Protein AF-A0A6G7KCA8-F1 (afdb_monomer)

Radius of gyration: 15.29 Å; Cα contacts (8 Å, |Δi|>4): 101; chains: 1; bounding box: 40×22×36 Å

Foldseek 3Di:
DQDPDDPDPLVVVQVVVQVVVVVVDPPDDDDDDDLNVQDFDADPFPDFPVVDPDGPRNVSLVVLQVVLQVDPDDDDRADDDPNDGDPSNVRNVRSDDCSPDPVVPPVVVPD

Solvent-accessible surface area (backbone atoms only — not comparable to full-atom values): 7120 Å² total; per-residue (Å²): 62,25,59,75,58,84,91,49,68,50,59,64,55,45,52,50,52,50,54,53,50,59,73,72,40,84,91,63,88,87,83,88,60,54,48,70,82,44,75,62,75,81,80,78,61,98,65,55,45,80,82,44,91,84,55,89,58,43,81,53,43,44,64,50,49,51,56,44,61,74,49,96,75,87,79,88,47,57,52,78,48,93,93,34,68,26,67,61,38,54,41,58,51,61,70,44,39,65,62,78,40,86,74,57,73,69,69,70,76,75,114

Structure (mmCIF, N/CA/C/O backbone):
data_AF-A0A6G7KCA8-F1
#
_entry.id   AF-A0A6G7KCA8-F1
#
loop_
_atom_site.group_PDB
_atom_site.id
_atom_site.type_symbol
_atom_site.label_atom_id
_atom_site.label_alt_id
_atom_site.label_comp_id
_atom_site.label_asym_id
_atom_site.label_entity_id
_atom_site.label_seq_id
_atom_site.pdbx_PDB_ins_code
_atom_site.Cartn_x
_atom_site.Cartn_y
_atom_site.Cartn_z
_atom_site.occupancy
_atom_site.B_iso_or_equiv
_atom_site.auth_seq_id
_atom_site.auth_comp_id
_atom_site.auth_asym_id
_atom_site.auth_atom_id
_atom_site.pdbx_PDB_model_num
ATOM 1 N N . MET A 1 1 ? -4.455 3.562 -0.129 1.00 96.69 1 MET A N 1
ATOM 2 C CA . MET A 1 1 ? -5.575 3.702 -1.080 1.00 96.69 1 MET A CA 1
ATOM 3 C C . MET A 1 1 ? -5.134 3.103 -2.402 1.00 96.69 1 MET A C 1
ATOM 5 O O . MET A 1 1 ? -4.108 3.503 -2.925 1.00 96.69 1 MET A O 1
ATOM 9 N N . GLY A 1 2 ? -5.812 2.056 -2.874 1.00 95.56 2 GLY A N 1
ATOM 10 C CA . GLY A 1 2 ? -5.338 1.217 -3.979 1.00 95.56 2 GLY A CA 1
ATOM 11 C C . GLY A 1 2 ? -5.631 1.743 -5.388 1.00 95.56 2 GLY A C 1
ATOM 12 O O . GLY A 1 2 ? -5.027 1.270 -6.344 1.00 95.56 2 GLY A O 1
ATOM 13 N N . SER A 1 3 ? -6.550 2.696 -5.558 1.00 95.81 3 SER A N 1
ATOM 14 C CA . SER A 1 3 ? -6.878 3.231 -6.887 1.00 95.81 3 SER A CA 1
ATOM 15 C C . SER A 1 3 ? -6.163 4.546 -7.164 1.00 95.81 3 SER A C 1
ATOM 17 O O . SER A 1 3 ? -6.201 5.437 -6.331 1.00 95.81 3 SER A O 1
ATOM 19 N N . ILE A 1 4 ? -5.632 4.704 -8.377 1.00 95.62 4 ILE A N 1
ATOM 20 C CA . ILE A 1 4 ? -5.090 5.975 -8.897 1.00 95.62 4 ILE A CA 1
ATOM 21 C C . ILE A 1 4 ? -6.009 6.6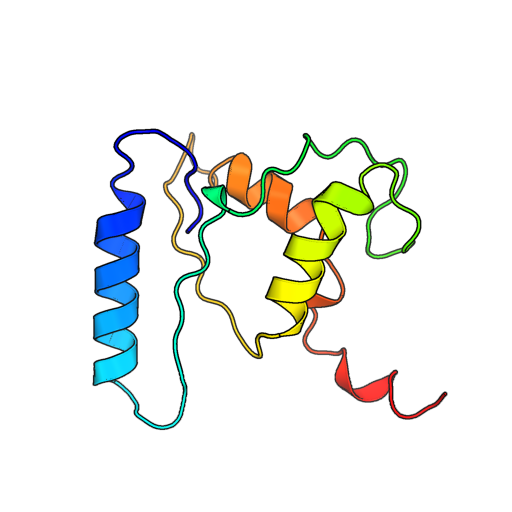29 -9.942 1.00 95.62 4 ILE A C 1
ATOM 23 O O . ILE A 1 4 ? -5.624 7.573 -10.622 1.00 95.62 4 ILE A O 1
ATOM 27 N N . ARG A 1 5 ? -7.226 6.102 -10.136 1.00 94.12 5 ARG A N 1
ATOM 28 C CA . ARG A 1 5 ? -8.169 6.669 -11.110 1.00 94.12 5 ARG A CA 1
ATOM 29 C C . ARG A 1 5 ? -8.688 8.024 -10.636 1.00 94.12 5 ARG A C 1
ATOM 31 O O . ARG A 1 5 ? -8.968 8.219 -9.451 1.00 94.12 5 ARG A O 1
ATOM 38 N N . GLU A 1 6 ? -8.913 8.916 -11.589 1.00 91.88 6 GLU A N 1
ATOM 39 C CA . GLU A 1 6 ? -9.710 10.117 -11.370 1.00 91.88 6 GLU A CA 1
ATOM 40 C C . GLU A 1 6 ? -11.151 9.737 -10.980 1.00 91.88 6 GLU A C 1
ATOM 42 O O . GLU A 1 6 ? -11.693 8.737 -11.464 1.00 91.88 6 GLU A O 1
ATOM 47 N N . GLY A 1 7 ? -11.755 10.489 -10.053 1.00 90.62 7 GLY A N 1
ATOM 48 C CA . GLY A 1 7 ? -13.111 10.217 -9.558 1.00 90.62 7 GLY A CA 1
ATOM 49 C C . GLY A 1 7 ? -13.258 8.888 -8.801 1.00 90.62 7 GLY A C 1
ATOM 50 O O . GLY A 1 7 ? -14.340 8.301 -8.774 1.00 90.62 7 GLY A O 1
ATOM 51 N N . ARG A 1 8 ? -12.172 8.360 -8.222 1.00 93.81 8 ARG A N 1
ATOM 52 C CA . ARG A 1 8 ? -12.178 7.079 -7.502 1.00 93.81 8 ARG A CA 1
ATOM 53 C C . ARG A 1 8 ? -13.099 7.110 -6.276 1.00 93.81 8 ARG A C 1
ATOM 55 O O . ARG A 1 8 ? -12.877 7.861 -5.338 1.00 93.81 8 ARG A O 1
ATOM 62 N N . ALA A 1 9 ? -14.034 6.161 -6.203 1.00 93.44 9 ALA A N 1
ATOM 63 C CA . ALA A 1 9 ? -14.808 5.902 -4.980 1.00 93.44 9 ALA A CA 1
ATOM 64 C C . ALA A 1 9 ? -13.932 5.430 -3.799 1.00 93.44 9 ALA A C 1
ATOM 66 O O . ALA A 1 9 ? -14.357 5.455 -2.646 1.00 93.44 9 ALA A O 1
ATOM 67 N N . ASN A 1 10 ? -12.704 4.990 -4.092 1.00 94.69 10 ASN A N 1
ATOM 68 C CA . ASN A 1 10 ? -11.759 4.468 -3.114 1.00 94.69 10 ASN A CA 1
ATOM 69 C C . ASN A 1 10 ? -11.453 5.470 -1.990 1.00 94.69 10 ASN A C 1
ATOM 71 O O . ASN A 1 10 ? -11.339 5.041 -0.851 1.00 94.69 10 ASN A O 1
ATOM 75 N N . GLU A 1 11 ? -11.405 6.771 -2.287 1.00 95.69 11 GLU A N 1
ATOM 76 C CA . GLU A 1 11 ? -11.136 7.821 -1.296 1.00 95.69 11 GLU A CA 1
ATOM 77 C C . GLU A 1 11 ? -12.226 7.894 -0.215 1.00 95.69 11 GLU A C 1
ATOM 79 O O . GLU A 1 11 ? -11.923 7.874 0.977 1.00 95.69 11 GLU A O 1
ATOM 84 N N . ALA A 1 12 ? -13.504 7.904 -0.608 1.00 96.81 12 ALA A N 1
ATOM 85 C CA . ALA A 1 12 ? -14.619 7.944 0.339 1.00 96.81 12 ALA A CA 1
ATOM 86 C C . ALA A 1 12 ? -14.632 6.707 1.255 1.00 96.81 12 ALA A C 1
ATOM 88 O O . ALA A 1 12 ? -14.794 6.827 2.468 1.00 96.81 12 ALA A O 1
ATOM 89 N N . VAL A 1 13 ? -14.394 5.520 0.684 1.00 97.75 13 VAL A N 1
ATOM 90 C CA . VAL A 1 13 ? -14.324 4.269 1.456 1.00 97.75 13 VAL A CA 1
ATOM 91 C C . VAL A 1 13 ? -13.109 4.261 2.385 1.00 97.75 13 VAL A C 1
ATOM 93 O O . VAL A 1 13 ? -13.222 3.821 3.523 1.00 97.75 13 VAL A O 1
ATOM 96 N N . SER A 1 14 ? -11.953 4.762 1.943 1.00 97.88 14 SER A N 1
ATOM 97 C CA . SER A 1 14 ? -10.755 4.854 2.782 1.00 97.88 14 SER A CA 1
ATOM 98 C C . SER A 1 14 ? -10.937 5.792 3.971 1.00 97.88 14 SER A C 1
ATOM 100 O O . SER A 1 14 ? -10.563 5.420 5.081 1.00 97.88 14 SER A O 1
ATOM 102 N N . ASN A 1 15 ? -11.566 6.952 3.769 1.00 98.00 15 ASN A N 1
ATOM 103 C CA . ASN A 1 15 ? -11.916 7.854 4.867 1.00 98.00 15 ASN A CA 1
ATOM 104 C C . ASN A 1 15 ? -12.861 7.182 5.873 1.00 98.00 15 ASN A C 1
ATOM 106 O O . ASN A 1 15 ? -12.601 7.226 7.072 1.00 98.00 15 ASN A O 1
ATOM 110 N N . TRP A 1 16 ? -13.896 6.487 5.390 1.00 98.31 16 TRP A N 1
ATOM 111 C CA . TRP A 1 16 ? -14.812 5.741 6.255 1.00 98.31 16 TRP A CA 1
ATOM 112 C C . TRP A 1 16 ? -14.100 4.639 7.059 1.00 98.31 16 TRP A C 1
ATOM 114 O O . TRP A 1 16 ? -14.319 4.514 8.259 1.00 98.31 16 TRP A O 1
ATOM 124 N N . VAL A 1 17 ? -13.202 3.866 6.434 1.00 98.25 17 VAL A N 1
ATOM 125 C CA . VAL A 1 17 ? -12.408 2.843 7.140 1.00 98.25 17 VAL A CA 1
ATOM 126 C C . VAL A 1 17 ? -11.551 3.469 8.243 1.00 98.25 17 VAL A C 1
ATOM 128 O O . VAL A 1 17 ? -11.504 2.927 9.347 1.00 98.25 17 VAL A O 1
ATOM 131 N N . LYS A 1 18 ? -10.895 4.605 7.968 1.00 98.31 18 LYS A N 1
ATOM 132 C CA . LYS A 1 18 ? -10.096 5.324 8.970 1.00 98.31 18 LYS A CA 1
ATOM 133 C C . LYS A 1 18 ? -10.959 5.786 10.145 1.00 98.31 18 LYS A C 1
ATOM 135 O O . LYS A 1 18 ? -10.591 5.527 11.285 1.00 98.31 18 LYS A O 1
ATOM 140 N N . GLU A 1 19 ? -12.118 6.382 9.874 1.00 98.31 19 GLU A N 1
ATOM 141 C CA . GLU A 1 19 ? -13.061 6.815 10.913 1.00 98.31 19 GLU A CA 1
ATOM 142 C C . GLU A 1 19 ? -13.521 5.643 11.796 1.00 98.31 19 GLU A C 1
ATOM 144 O O . GLU A 1 19 ? -13.554 5.751 13.021 1.00 98.31 19 GLU A O 1
ATOM 149 N N . VAL A 1 20 ? -13.843 4.494 11.194 1.00 98.38 20 VAL A N 1
ATOM 150 C CA . VAL A 1 20 ? -14.211 3.283 11.944 1.00 98.38 20 VAL A CA 1
ATOM 151 C C . VAL A 1 20 ? -13.060 2.814 12.837 1.00 98.38 20 VAL A C 1
ATOM 153 O O . VAL A 1 20 ? -13.296 2.472 13.994 1.00 98.38 20 VAL A O 1
ATOM 156 N N . ALA A 1 21 ? -11.828 2.805 12.324 1.00 97.81 21 ALA A N 1
ATOM 157 C CA . ALA A 1 21 ? -10.658 2.365 13.078 1.00 97.81 21 ALA A CA 1
ATOM 158 C C . ALA A 1 21 ? -10.346 3.294 14.265 1.00 97.81 21 ALA A C 1
ATOM 160 O O . ALA A 1 21 ? -10.147 2.812 15.380 1.00 97.81 21 ALA A O 1
ATOM 161 N N . GLU A 1 22 ? -10.392 4.612 14.047 1.00 97.75 22 GLU A N 1
ATOM 162 C CA . GLU A 1 22 ? -10.186 5.631 15.087 1.00 97.75 22 GLU A CA 1
ATOM 163 C C . GLU A 1 22 ? -11.265 5.584 16.178 1.00 97.75 22 GLU A C 1
ATOM 165 O O . GLU A 1 22 ? -10.972 5.808 17.350 1.00 97.75 22 GLU A O 1
ATOM 170 N N . ASN A 1 23 ? -12.508 5.244 15.823 1.00 98.19 23 ASN A N 1
ATOM 171 C CA . ASN A 1 23 ? -13.585 5.048 16.797 1.00 98.19 23 ASN A CA 1
ATOM 172 C C . ASN A 1 23 ? -13.484 3.713 17.554 1.00 98.19 23 ASN A C 1
ATOM 174 O O . ASN A 1 23 ? -14.040 3.583 18.645 1.00 98.19 23 ASN A O 1
ATOM 178 N N . TYR A 1 24 ? -12.823 2.707 16.977 1.00 97.56 24 TYR A N 1
ATOM 179 C CA . TYR A 1 24 ? -12.693 1.381 17.577 1.00 97.56 24 TYR A CA 1
ATOM 180 C C . TYR A 1 24 ? -11.604 1.324 18.656 1.00 97.56 24 TYR A C 1
ATOM 182 O O . TYR A 1 24 ? -11.773 0.631 19.659 1.00 97.56 24 TYR A O 1
ATOM 190 N N . THR A 1 25 ? -10.485 2.031 18.470 1.00 96.94 25 THR A N 1
ATOM 191 C CA . THR A 1 25 ? -9.374 2.040 19.429 1.00 96.94 25 THR A CA 1
ATOM 192 C C . THR A 1 25 ? -8.596 3.353 19.407 1.00 96.94 25 THR A C 1
ATOM 194 O O . THR A 1 25 ? -8.386 3.951 18.355 1.00 96.94 25 THR A O 1
ATOM 197 N N . SER A 1 26 ? -8.114 3.760 20.582 1.00 96.50 26 SER A N 1
ATOM 198 C CA . SER A 1 26 ? -7.147 4.848 20.760 1.00 96.50 26 SER A CA 1
ATOM 199 C C . SER A 1 26 ? -5.702 4.360 20.921 1.00 96.50 26 SER A C 1
ATOM 201 O O . SER A 1 26 ? -4.805 5.178 21.103 1.00 96.50 26 SER A O 1
ATOM 203 N N . ASP A 1 27 ? -5.467 3.044 20.897 1.00 97.62 27 ASP A N 1
ATOM 204 C CA . ASP A 1 27 ? -4.146 2.448 21.147 1.00 97.62 27 ASP A CA 1
ATOM 205 C C . ASP A 1 27 ? -3.237 2.476 19.906 1.00 97.62 27 ASP A C 1
ATOM 207 O O . ASP A 1 27 ? -2.063 2.116 19.984 1.00 97.62 27 ASP A O 1
ATOM 211 N N . ALA A 1 28 ? -3.768 2.903 18.758 1.00 96.81 28 ALA A N 1
ATOM 212 C CA . ALA A 1 28 ? -3.049 3.027 17.498 1.00 96.81 28 ALA A CA 1
ATOM 213 C C . ALA A 1 28 ? -3.357 4.368 16.820 1.00 96.81 28 ALA A C 1
ATOM 215 O O . ALA A 1 28 ? -4.430 4.945 16.995 1.00 96.81 28 ALA A O 1
ATOM 216 N N . GLN A 1 29 ? -2.406 4.848 16.019 1.00 97.56 29 GLN A N 1
ATOM 217 C CA . GLN A 1 29 ? -2.587 6.000 15.141 1.00 97.56 29 GLN A CA 1
ATOM 218 C C . GLN A 1 29 ? -2.807 5.515 13.710 1.00 97.56 29 GLN A C 1
ATOM 220 O O . GLN A 1 29 ? -2.145 4.584 13.255 1.00 97.56 29 GLN A O 1
ATOM 225 N N . PHE A 1 30 ? -3.733 6.157 13.001 1.00 97.88 30 PHE A N 1
ATOM 226 C CA . PHE A 1 30 ? -4.109 5.776 11.645 1.00 97.88 30 PHE A CA 1
ATOM 227 C C . PHE A 1 30 ? -3.846 6.928 10.684 1.00 97.88 30 PHE A C 1
ATOM 229 O O . PHE A 1 30 ? -4.273 8.059 10.914 1.00 97.88 30 PHE A O 1
ATOM 236 N N . GLU A 1 31 ? -3.207 6.630 9.560 1.00 98.00 31 GLU A N 1
ATOM 237 C CA . GLU A 1 31 ? -3.024 7.574 8.463 1.00 98.00 31 GLU A CA 1
ATOM 238 C C . GLU A 1 31 ? -3.483 6.968 7.135 1.00 98.00 31 GLU A C 1
ATOM 240 O O . GLU A 1 31 ? -3.478 5.749 6.942 1.00 98.00 31 GLU A O 1
ATOM 245 N N . LEU A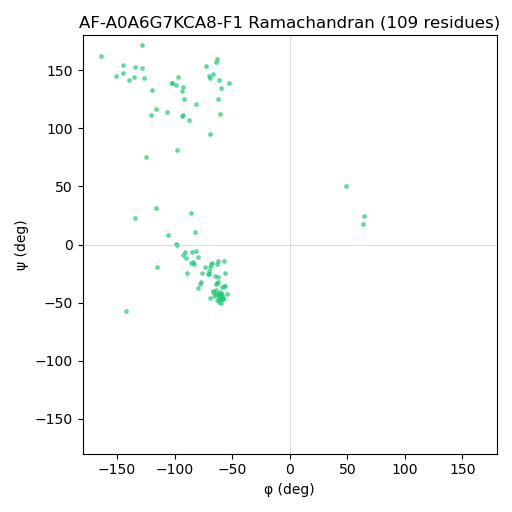 1 32 ? -3.911 7.829 6.212 1.00 98.19 32 LEU A N 1
ATOM 246 C CA . LEU A 1 32 ? -4.214 7.414 4.849 1.00 98.19 32 LEU A CA 1
ATOM 247 C C . LEU A 1 32 ? -2.965 7.572 3.987 1.00 98.19 32 LEU A C 1
ATOM 249 O O . LEU A 1 32 ? -2.420 8.664 3.881 1.00 98.19 32 LEU A O 1
ATOM 253 N N . VAL A 1 33 ? -2.564 6.491 3.324 1.00 98.06 33 VAL A N 1
ATOM 254 C CA . VAL A 1 33 ? -1.481 6.499 2.333 1.00 98.06 33 VAL A CA 1
ATOM 255 C C . VAL A 1 33 ? -2.096 6.380 0.941 1.00 98.06 33 VAL A C 1
ATOM 257 O O . VAL A 1 33 ? -2.716 5.352 0.649 1.00 98.06 33 VAL A O 1
ATOM 260 N N . ASP A 1 34 ? -1.987 7.404 0.087 1.00 97.50 34 ASP A N 1
ATOM 261 C CA . ASP A 1 34 ? -2.496 7.364 -1.292 1.00 97.50 34 ASP A CA 1
ATOM 262 C C . ASP A 1 34 ? -1.418 6.926 -2.279 1.00 97.50 34 ASP A C 1
ATOM 264 O O . ASP A 1 34 ? -0.331 7.483 -2.293 1.00 97.50 34 ASP A O 1
ATOM 268 N N . LEU A 1 35 ? -1.726 5.976 -3.165 1.00 97.00 35 LEU A N 1
ATOM 269 C CA . LEU A 1 35 ? -0.801 5.614 -4.239 1.00 97.00 35 LEU A CA 1
ATOM 270 C C . LEU A 1 35 ? -0.622 6.726 -5.279 1.00 97.00 35 LEU A C 1
ATOM 272 O O . LEU A 1 35 ? 0.343 6.675 -6.035 1.00 97.00 35 LEU A O 1
ATOM 276 N N . LEU A 1 36 ? -1.504 7.731 -5.330 1.00 96.00 36 LEU A N 1
ATOM 277 C CA . LEU A 1 36 ? -1.263 8.917 -6.158 1.00 96.00 36 LEU A CA 1
ATOM 278 C C . LEU A 1 36 ? -0.016 9.704 -5.741 1.00 96.00 36 LEU A C 1
ATOM 280 O O . LEU A 1 36 ? 0.611 10.319 -6.603 1.00 96.00 36 LEU A O 1
ATOM 284 N N . ASP A 1 37 ? 0.366 9.645 -4.467 1.00 96.88 37 ASP A N 1
ATOM 285 C CA . ASP A 1 37 ? 1.541 10.350 -3.948 1.00 96.88 37 ASP A CA 1
ATOM 286 C C . ASP A 1 37 ? 2.853 9.604 -4.255 1.00 96.88 37 ASP A C 1
ATOM 288 O O . ASP A 1 37 ? 3.943 10.156 -4.106 1.00 96.88 37 ASP A O 1
ATOM 292 N N . TYR A 1 38 ? 2.753 8.359 -4.737 1.00 96.62 38 TYR A N 1
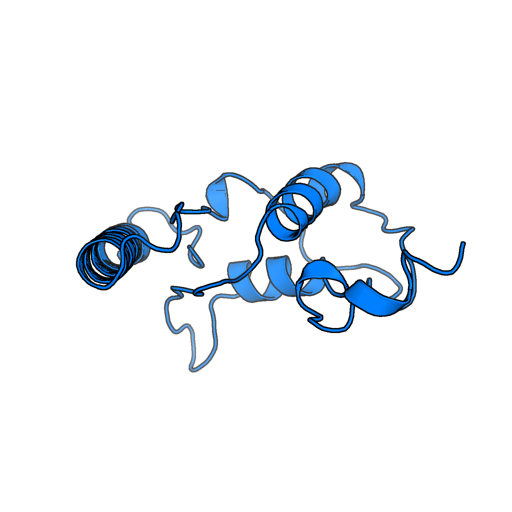ATOM 293 C CA . TYR A 1 38 ? 3.880 7.476 -5.039 1.00 96.62 38 TYR A CA 1
ATOM 294 C C . TYR A 1 38 ? 3.804 6.993 -6.495 1.00 96.62 38 TYR A C 1
ATOM 296 O O . TYR A 1 38 ? 3.434 5.843 -6.758 1.00 96.62 38 TYR A O 1
ATOM 304 N N . PRO A 1 39 ? 4.132 7.855 -7.477 1.00 93.75 39 PRO A N 1
ATOM 305 C CA . PRO A 1 39 ? 4.101 7.489 -8.888 1.00 93.75 39 PRO A CA 1
ATOM 306 C C . PRO A 1 39 ? 5.213 6.481 -9.211 1.00 93.75 39 PRO A C 1
ATOM 308 O O . PRO A 1 39 ? 6.356 6.842 -9.492 1.00 93.75 39 PRO A O 1
ATOM 311 N N . LEU A 1 40 ? 4.862 5.196 -9.183 1.00 95.62 40 LEU A N 1
ATOM 312 C CA . LEU A 1 40 ? 5.774 4.094 -9.478 1.00 95.62 40 LEU A CA 1
ATOM 313 C C . LEU A 1 40 ? 5.705 3.704 -10.963 1.00 95.62 40 LEU A C 1
ATOM 315 O O . LEU A 1 40 ? 4.600 3.542 -11.497 1.00 95.62 40 LEU A O 1
ATOM 319 N N . PRO A 1 41 ? 6.851 3.483 -11.638 1.00 95.62 41 PRO A N 1
ATOM 320 C CA . PRO A 1 41 ? 6.847 2.858 -12.955 1.00 95.62 41 PRO A CA 1
ATOM 321 C C . PRO A 1 41 ? 6.308 1.425 -12.857 1.00 95.62 41 PRO A C 1
ATOM 323 O O . PRO A 1 41 ? 6.298 0.824 -11.782 1.00 95.62 41 PRO A O 1
ATOM 326 N N . LEU A 1 42 ? 5.853 0.852 -13.973 1.00 96.31 42 LEU A N 1
ATOM 327 C CA . LEU A 1 42 ? 5.487 -0.566 -13.987 1.00 96.31 42 LEU A CA 1
ATOM 328 C C . LEU A 1 42 ? 6.698 -1.424 -13.624 1.00 96.31 42 LEU A C 1
ATOM 330 O O . LEU A 1 42 ? 7.787 -1.190 -14.134 1.00 96.31 42 LEU A O 1
ATOM 334 N N . PHE A 1 43 ? 6.492 -2.398 -12.745 1.00 95.69 43 PHE A N 1
ATOM 335 C CA . PHE A 1 43 ? 7.536 -3.288 -12.268 1.00 95.69 43 PHE A CA 1
ATOM 336 C C . PHE A 1 43 ? 8.149 -4.084 -13.429 1.00 95.69 43 PHE A C 1
ATOM 338 O O . PHE A 1 43 ? 7.494 -4.940 -14.026 1.00 95.69 43 PHE A O 1
ATOM 345 N N . ASP A 1 44 ? 9.414 -3.798 -13.737 1.00 94.62 44 ASP A N 1
ATOM 346 C CA . ASP A 1 44 ? 10.206 -4.429 -14.804 1.00 94.62 44 ASP A CA 1
ATOM 347 C C . ASP A 1 44 ? 11.624 -4.821 -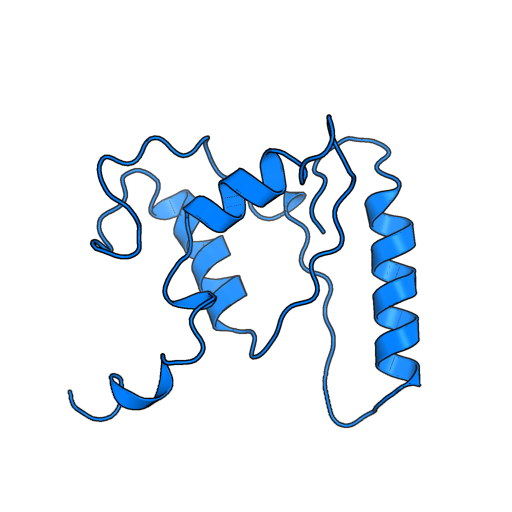14.325 1.00 94.62 44 ASP A C 1
ATOM 349 O O . ASP A 1 44 ? 12.583 -4.962 -15.104 1.00 94.62 44 ASP A O 1
ATOM 353 N N . GLU A 1 45 ? 11.766 -4.983 -13.011 1.00 94.00 45 GLU A N 1
ATOM 354 C CA . GLU A 1 45 ? 13.030 -5.304 -12.366 1.00 94.00 45 GLU A CA 1
ATOM 355 C C . GLU A 1 45 ? 13.477 -6.730 -12.690 1.00 94.00 45 GLU A C 1
ATOM 357 O O . GLU A 1 45 ? 12.680 -7.666 -12.776 1.00 94.00 45 GLU A O 1
ATOM 362 N N . ALA A 1 46 ? 14.789 -6.912 -12.849 1.00 93.25 46 ALA A N 1
ATOM 363 C CA . ALA A 1 46 ? 15.362 -8.215 -13.192 1.00 93.25 46 ALA A CA 1
ATOM 364 C C . ALA A 1 46 ? 15.253 -9.240 -12.047 1.00 93.25 46 ALA A C 1
ATOM 366 O O . ALA A 1 46 ? 15.374 -10.443 -12.277 1.00 93.25 46 ALA A O 1
ATOM 367 N N . ALA A 1 47 ? 15.049 -8.769 -10.815 1.00 91.75 47 ALA A N 1
ATOM 368 C CA . ALA A 1 47 ? 14.901 -9.594 -9.629 1.00 91.75 47 ALA A CA 1
ATOM 369 C C . ALA A 1 47 ? 13.897 -8.967 -8.653 1.00 91.75 47 ALA A C 1
ATOM 371 O O . ALA A 1 47 ? 13.703 -7.754 -8.623 1.00 91.75 47 ALA A O 1
ATOM 372 N N . SER A 1 48 ? 13.275 -9.813 -7.830 1.00 90.62 48 SER A N 1
ATOM 373 C CA . SER A 1 48 ? 12.366 -9.365 -6.772 1.00 90.62 48 SER A CA 1
ATOM 374 C C . SER A 1 48 ? 13.114 -8.574 -5.683 1.00 90.62 48 SER A C 1
ATOM 376 O O . SER A 1 48 ? 14.235 -8.966 -5.326 1.00 90.62 48 SER A O 1
ATOM 378 N N . PRO A 1 49 ? 12.470 -7.568 -5.053 1.00 90.25 49 PRO A N 1
ATOM 379 C CA . PRO A 1 49 ? 12.991 -6.888 -3.860 1.00 90.25 49 PRO A CA 1
ATOM 380 C C . PRO A 1 49 ? 13.277 -7.829 -2.675 1.00 90.25 49 PRO A C 1
ATOM 382 O O . PRO A 1 49 ? 13.965 -7.458 -1.726 1.00 90.25 49 PRO A O 1
ATOM 385 N N . ALA A 1 50 ? 12.778 -9.070 -2.724 1.00 88.62 50 ALA A N 1
ATOM 386 C CA . ALA A 1 50 ? 13.123 -10.126 -1.776 1.00 88.62 50 ALA A CA 1
ATOM 387 C C . ALA A 1 50 ? 14.600 -10.553 -1.832 1.00 88.62 50 ALA A C 1
ATOM 389 O O . ALA A 1 50 ? 15.135 -11.044 -0.837 1.00 88.62 50 ALA A O 1
ATOM 390 N N . TYR A 1 51 ? 15.251 -10.402 -2.989 1.00 89.00 51 TYR A N 1
ATOM 391 C CA . TYR A 1 51 ? 16.597 -10.926 -3.248 1.00 89.00 51 TYR A CA 1
ATOM 392 C C . TYR A 1 51 ? 17.643 -9.837 -3.487 1.00 89.00 51 TYR A C 1
ATOM 394 O O . TYR A 1 51 ? 18.835 -10.106 -3.350 1.00 89.00 51 TYR A O 1
ATOM 402 N N . THR A 1 52 ? 17.223 -8.620 -3.837 1.00 86.44 52 THR A N 1
ATOM 403 C CA . THR A 1 52 ? 18.126 -7.496 -4.095 1.00 86.44 52 THR A CA 1
ATOM 404 C C . THR A 1 52 ? 17.522 -6.176 -3.628 1.00 86.44 52 THR A C 1
ATOM 406 O O . THR A 1 52 ? 16.314 -5.975 -3.694 1.00 86.44 52 THR A O 1
ATOM 409 N N . SER A 1 53 ? 18.381 -5.263 -3.176 1.00 84.19 53 SER A N 1
ATOM 410 C CA . SER A 1 53 ? 18.043 -3.855 -2.930 1.00 84.19 53 SER A CA 1
ATOM 411 C C . SER A 1 53 ? 18.469 -2.934 -4.081 1.00 84.19 53 SER A C 1
ATOM 413 O O . SER A 1 53 ? 18.332 -1.717 -3.980 1.00 84.19 53 SER A O 1
ATOM 415 N N . ASP A 1 54 ? 19.063 -3.498 -5.132 1.00 88.56 54 ASP A N 1
ATOM 416 C CA . ASP A 1 54 ? 19.542 -2.783 -6.314 1.00 88.56 54 ASP A CA 1
ATOM 417 C C . ASP A 1 54 ? 18.498 -2.880 -7.432 1.00 88.56 54 ASP A C 1
ATOM 419 O O . ASP A 1 54 ? 18.550 -3.770 -8.282 1.00 88.56 54 ASP A O 1
ATOM 423 N N . LEU A 1 55 ? 17.483 -2.019 -7.339 1.00 88.50 55 LEU A N 1
ATOM 424 C CA . LEU A 1 55 ? 16.396 -1.889 -8.310 1.00 88.50 55 LEU A CA 1
ATOM 425 C C . LEU A 1 55 ? 16.711 -0.739 -9.279 1.00 88.50 55 LEU A C 1
ATOM 427 O O . LEU A 1 55 ? 17.248 0.288 -8.862 1.00 88.50 55 LEU A O 1
ATOM 431 N N . LYS A 1 56 ? 16.347 -0.866 -10.556 1.00 89.31 56 LYS A N 1
ATOM 432 C CA . LYS A 1 56 ? 16.469 0.203 -11.560 1.00 89.31 56 LYS A CA 1
ATOM 433 C C . LYS A 1 56 ? 15.657 1.438 -11.167 1.00 89.31 56 LYS A C 1
ATOM 435 O O . LYS A 1 56 ? 16.141 2.555 -11.314 1.00 89.31 56 LYS A O 1
ATOM 440 N N . ALA A 1 57 ? 14.445 1.247 -10.648 1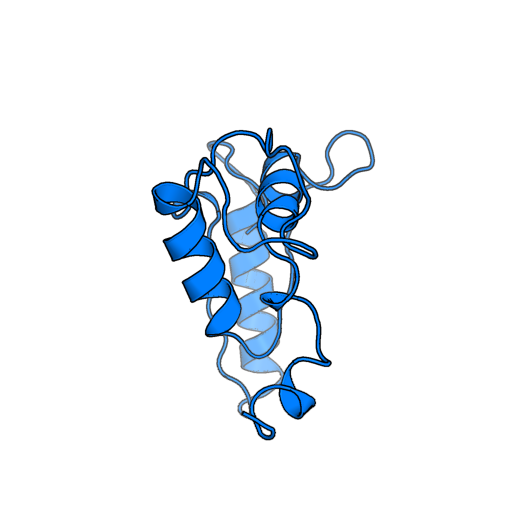.00 88.75 57 ALA A N 1
ATOM 441 C CA . ALA A 1 57 ? 13.520 2.312 -10.261 1.00 88.75 57 ALA A CA 1
ATOM 442 C C . ALA A 1 57 ? 13.760 2.846 -8.836 1.00 88.75 57 ALA A C 1
ATOM 444 O O . ALA A 1 57 ? 12.826 3.302 -8.178 1.00 88.75 57 ALA A O 1
ATOM 445 N N . LYS A 1 58 ? 14.995 2.765 -8.320 1.00 87.19 58 LYS A N 1
ATOM 446 C CA . LYS A 1 58 ? 15.317 3.066 -6.916 1.00 87.19 58 LYS A CA 1
ATOM 447 C C . LYS A 1 58 ? 14.852 4.450 -6.461 1.00 87.19 58 LYS A C 1
ATOM 449 O O . LYS A 1 58 ? 14.314 4.561 -5.369 1.00 87.19 58 LYS A O 1
ATOM 454 N N . GLU A 1 59 ? 15.022 5.487 -7.279 1.00 90.50 59 GLU A N 1
ATOM 455 C CA . GLU A 1 59 ? 14.640 6.858 -6.905 1.00 90.50 59 GLU A CA 1
ATOM 456 C C . GLU A 1 59 ? 13.122 7.021 -6.742 1.00 90.50 59 GLU A C 1
ATOM 458 O O . GLU A 1 59 ? 12.671 7.665 -5.800 1.00 90.50 59 GLU A O 1
ATOM 463 N N . GLN A 1 60 ? 12.323 6.416 -7.626 1.00 91.19 60 GLN A N 1
ATOM 464 C CA . GLN A 1 60 ? 10.859 6.457 -7.544 1.00 91.19 60 GLN A CA 1
ATOM 465 C C . GLN A 1 60 ? 10.315 5.496 -6.482 1.00 91.19 60 GLN A C 1
ATOM 467 O O . GLN A 1 60 ? 9.282 5.758 -5.868 1.00 91.19 60 GLN A O 1
ATOM 472 N N . GLN A 1 61 ? 11.002 4.374 -6.270 1.00 92.69 61 GLN A N 1
ATOM 473 C CA . GLN A 1 61 ? 10.611 3.338 -5.322 1.00 92.69 61 GLN A CA 1
ATOM 474 C C . GLN A 1 61 ? 10.939 3.707 -3.875 1.00 92.69 61 GLN A C 1
ATOM 476 O O . GLN A 1 61 ? 10.180 3.346 -2.975 1.00 92.69 61 GLN A O 1
ATOM 481 N N . GLN A 1 62 ? 12.036 4.427 -3.638 1.00 92.00 62 GLN A N 1
ATOM 482 C CA . GLN A 1 62 ? 12.523 4.711 -2.293 1.00 92.00 62 GLN A CA 1
ATOM 483 C C . GLN A 1 62 ? 11.487 5.440 -1.415 1.00 92.00 62 GLN A C 1
ATOM 485 O O . GLN A 1 62 ? 11.246 4.941 -0.318 1.00 92.00 62 GLN A O 1
ATOM 490 N N . PRO A 1 63 ? 10.787 6.503 -1.868 1.00 95.81 63 PRO A N 1
ATOM 491 C CA . PRO A 1 63 ? 9.747 7.147 -1.059 1.00 95.81 63 PRO A CA 1
ATOM 492 C C . PRO A 1 63 ? 8.610 6.197 -0.660 1.00 95.81 63 PRO A C 1
ATOM 494 O O . PRO A 1 63 ? 8.087 6.271 0.450 1.00 95.81 63 PRO A O 1
ATOM 497 N N . TRP A 1 64 ? 8.236 5.275 -1.553 1.00 96.06 64 TRP A N 1
ATOM 498 C CA . TRP A 1 64 ? 7.215 4.268 -1.268 1.00 96.06 64 TRP A CA 1
ATOM 499 C C . TRP A 1 64 ? 7.701 3.246 -0.234 1.00 96.06 64 TRP A C 1
ATOM 501 O O . TRP A 1 64 ? 6.992 2.946 0.725 1.00 96.06 64 TRP A O 1
ATOM 511 N N . ALA A 1 65 ? 8.924 2.736 -0.387 1.00 93.81 65 ALA A N 1
ATOM 512 C CA . ALA A 1 65 ? 9.513 1.814 0.580 1.00 93.81 65 ALA A CA 1
ATOM 513 C C . ALA A 1 65 ? 9.740 2.455 1.952 1.00 93.81 65 ALA A C 1
ATOM 515 O O . ALA A 1 65 ? 9.498 1.802 2.966 1.00 93.81 65 ALA A O 1
ATOM 516 N N . GLU A 1 66 ? 10.175 3.715 1.993 1.00 94.31 66 GLU A N 1
ATOM 517 C CA . GLU A 1 66 ? 10.304 4.491 3.226 1.00 94.31 66 GLU A CA 1
ATOM 518 C C . GLU A 1 66 ? 8.950 4.611 3.917 1.00 94.31 66 GLU A C 1
ATOM 520 O O . GLU A 1 66 ? 8.840 4.209 5.074 1.00 94.31 66 GLU A O 1
ATOM 525 N N . LYS A 1 67 ? 7.903 5.015 3.181 1.00 96.56 67 LYS A N 1
ATOM 526 C CA . LYS A 1 67 ? 6.555 5.123 3.743 1.00 96.56 67 LYS A CA 1
ATOM 527 C C . LYS A 1 6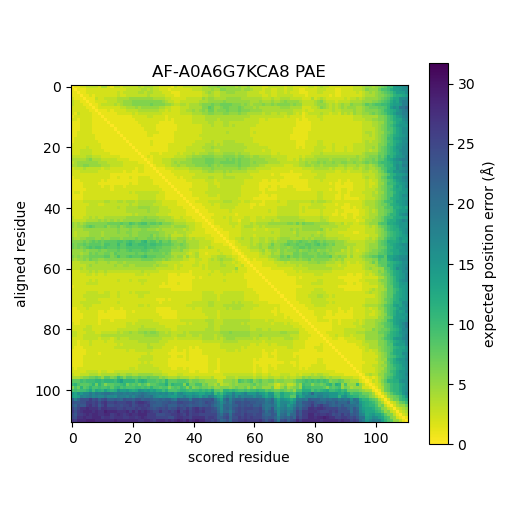7 ? 6.051 3.809 4.321 1.00 96.56 67 LYS A C 1
ATOM 529 O O . LYS A 1 67 ? 5.518 3.774 5.424 1.00 96.56 67 LYS A O 1
ATOM 534 N N . MET A 1 68 ? 6.224 2.713 3.589 1.00 94.75 68 MET A N 1
ATOM 535 C CA . MET A 1 68 ? 5.832 1.400 4.089 1.00 94.75 68 MET A CA 1
ATOM 536 C C . MET A 1 68 ? 6.653 1.036 5.336 1.00 94.75 68 MET A C 1
ATOM 538 O O . MET A 1 68 ? 6.108 0.596 6.336 1.00 94.75 68 MET A O 1
ATOM 542 N N . ASN A 1 69 ? 7.960 1.298 5.349 1.00 92.50 69 ASN A N 1
ATOM 543 C CA . ASN A 1 69 ? 8.808 0.981 6.496 1.00 92.50 69 ASN A CA 1
ATOM 544 C C . ASN A 1 69 ? 8.534 1.831 7.761 1.00 92.50 69 ASN A C 1
ATOM 546 O O . ASN A 1 69 ? 8.989 1.440 8.835 1.00 92.50 69 ASN A O 1
ATOM 550 N N . GLU A 1 70 ? 7.836 2.963 7.654 1.00 94.31 70 GLU A N 1
ATOM 551 C CA . GLU A 1 70 ? 7.383 3.773 8.799 1.00 94.31 70 GLU A CA 1
ATOM 552 C C . GLU A 1 70 ? 6.206 3.143 9.561 1.00 94.31 70 GLU A C 1
ATOM 554 O O . GLU A 1 70 ? 5.957 3.513 10.706 1.00 94.31 70 GLU A O 1
ATOM 559 N N . LEU A 1 71 ? 5.484 2.208 8.937 1.00 94.25 71 LEU A N 1
ATOM 560 C CA . LEU A 1 71 ? 4.226 1.666 9.440 1.00 94.25 71 LEU A CA 1
ATOM 561 C C . LEU A 1 71 ? 4.393 0.281 10.076 1.00 94.25 71 LEU A C 1
ATOM 563 O O . LEU A 1 71 ? 5.044 -0.608 9.527 1.00 94.25 71 LEU A O 1
ATOM 567 N N . ASP A 1 72 ? 3.705 0.069 11.198 1.00 92.44 72 ASP A N 1
ATOM 568 C CA . ASP A 1 72 ? 3.665 -1.224 11.896 1.00 92.44 72 ASP A CA 1
ATOM 569 C C . ASP A 1 72 ? 2.579 -2.176 11.354 1.00 92.44 72 ASP A C 1
ATOM 571 O O . ASP A 1 72 ? 2.592 -3.378 11.631 1.00 92.44 72 ASP A O 1
ATOM 575 N N . GLY A 1 73 ? 1.619 -1.660 10.582 1.00 92.75 73 GLY A N 1
ATOM 576 C CA . GLY A 1 73 ? 0.497 -2.429 10.049 1.00 92.75 73 GLY A CA 1
ATOM 577 C C . GLY A 1 73 ? -0.229 -1.715 8.912 1.00 92.75 73 GLY A C 1
ATOM 578 O O . GLY A 1 73 ? -0.102 -0.506 8.733 1.00 92.75 73 GLY A O 1
ATOM 579 N N . TYR A 1 74 ? -1.005 -2.475 8.133 1.00 95.06 74 TYR A N 1
ATOM 580 C CA . TYR A 1 74 ? -1.626 -1.974 6.906 1.00 95.06 74 TYR A CA 1
ATOM 581 C C . TYR A 1 74 ? -3.060 -2.473 6.734 1.00 95.06 74 TYR A C 1
ATOM 583 O O . TYR A 1 74 ? -3.355 -3.648 6.952 1.00 95.06 74 TYR A O 1
ATOM 591 N N . ILE A 1 75 ? -3.930 -1.591 6.239 1.00 96.44 75 ILE A N 1
ATOM 592 C CA . ILE A 1 75 ? -5.258 -1.935 5.722 1.00 96.44 75 ILE A CA 1
ATOM 593 C C . ILE A 1 75 ? -5.317 -1.489 4.261 1.00 96.44 75 ILE A C 1
ATOM 595 O O . ILE A 1 75 ? -5.325 -0.296 3.950 1.00 96.44 75 ILE A O 1
ATOM 599 N N . PHE A 1 76 ? -5.374 -2.448 3.339 1.00 97.06 76 PHE A N 1
ATOM 600 C CA . PHE A 1 76 ? -5.467 -2.144 1.915 1.00 97.06 76 PHE A CA 1
ATOM 601 C C . PHE A 1 76 ? -6.923 -1.971 1.489 1.00 97.06 76 PHE A C 1
ATOM 603 O O . PHE A 1 76 ? -7.666 -2.936 1.337 1.00 97.06 76 PHE A O 1
ATOM 610 N N . VAL A 1 77 ? -7.320 -0.726 1.231 1.00 97.62 77 VAL A N 1
ATOM 611 C CA . VAL A 1 77 ? -8.606 -0.418 0.595 1.00 97.62 77 VAL A CA 1
ATOM 612 C C . VAL A 1 77 ? -8.387 -0.328 -0.911 1.00 97.62 77 VAL A C 1
ATOM 614 O O . VAL A 1 77 ? -7.743 0.610 -1.387 1.00 97.62 77 VAL A O 1
ATOM 617 N N . THR A 1 78 ? -8.918 -1.277 -1.677 1.00 96.94 78 THR A N 1
ATOM 618 C CA . THR A 1 78 ? -8.711 -1.381 -3.131 1.00 96.94 78 THR A CA 1
ATOM 619 C C . THR A 1 78 ? -10.027 -1.664 -3.852 1.00 96.94 78 THR A C 1
ATOM 621 O O . THR A 1 78 ? -10.874 -2.367 -3.302 1.00 96.94 78 THR A O 1
ATOM 624 N N . PRO A 1 79 ? -10.246 -1.110 -5.056 1.00 95.81 79 PRO A N 1
ATOM 625 C CA . PRO A 1 79 ? -11.341 -1.561 -5.899 1.00 95.81 79 PRO A CA 1
ATOM 626 C C . PRO A 1 79 ? -11.038 -2.945 -6.487 1.00 95.81 79 PRO A C 1
ATOM 628 O O . PRO A 1 79 ? -9.881 -3.293 -6.727 1.00 95.81 79 PRO A O 1
ATOM 631 N N . GLU A 1 80 ? -12.092 -3.695 -6.797 1.00 95.75 80 GLU A N 1
ATOM 632 C CA . GLU A 1 80 ? -11.982 -4.906 -7.607 1.00 95.75 80 GLU A CA 1
ATOM 633 C C . GLU A 1 80 ? -11.936 -4.534 -9.093 1.00 95.75 80 GLU A C 1
ATOM 635 O O . GLU A 1 80 ? -12.877 -3.933 -9.614 1.00 95.75 80 GLU A O 1
ATOM 640 N N . TYR A 1 81 ? -10.864 -4.919 -9.789 1.00 94.19 81 TYR A N 1
ATOM 641 C CA . TYR A 1 81 ? -10.769 -4.872 -11.248 1.00 94.19 81 TYR A CA 1
ATOM 642 C C . TYR A 1 81 ? -10.625 -6.294 -11.782 1.00 94.19 81 TYR A C 1
ATOM 644 O O . TYR A 1 81 ? -9.625 -6.954 -11.512 1.00 94.19 81 TYR A O 1
ATOM 652 N N . ASN A 1 82 ? -11.611 -6.756 -12.558 1.00 94.44 82 ASN A N 1
ATOM 653 C CA . ASN A 1 82 ? -11.626 -8.092 -13.166 1.00 94.44 82 ASN A CA 1
ATOM 654 C C . ASN A 1 82 ? -11.304 -9.215 -12.157 1.00 94.44 82 ASN A C 1
ATOM 656 O O . ASN A 1 82 ? -10.428 -10.039 -12.414 1.00 94.44 82 ASN A O 1
ATOM 660 N N . HIS A 1 83 ? -11.983 -9.226 -11.004 1.00 95.62 83 HIS A N 1
ATOM 661 C CA . HIS A 1 83 ? -11.774 -10.200 -9.919 1.00 95.62 83 HIS A CA 1
ATOM 662 C C . HIS A 1 83 ? -10.390 -10.171 -9.253 1.00 95.62 83 HIS A C 1
ATOM 664 O O . HIS A 1 83 ? -10.005 -11.117 -8.567 1.00 95.62 83 HIS A O 1
ATOM 670 N N . GLY A 1 84 ? -9.636 -9.087 -9.431 1.00 95.31 84 GLY A N 1
ATOM 671 C CA . GLY A 1 84 ? -8.362 -8.858 -8.765 1.00 95.31 84 GLY A CA 1
ATOM 672 C C . GLY A 1 84 ? -8.306 -7.503 -8.074 1.00 95.31 84 GLY A C 1
ATOM 673 O O . GLY A 1 84 ? -9.170 -6.643 -8.254 1.00 95.31 84 GLY A O 1
ATOM 674 N N . VAL A 1 85 ? -7.241 -7.298 -7.301 1.00 96.94 85 VAL A N 1
ATOM 675 C CA . VAL A 1 85 ? -6.888 -5.960 -6.819 1.00 96.94 85 VAL A CA 1
ATOM 676 C C . VAL A 1 85 ? -6.539 -5.058 -8.000 1.00 96.94 85 VAL A C 1
ATOM 678 O O . VAL A 1 85 ? -6.117 -5.519 -9.063 1.00 96.94 85 VAL A O 1
ATOM 681 N N . SER A 1 86 ? -6.653 -3.750 -7.809 1.00 96.88 86 SER A N 1
ATOM 682 C CA . SER A 1 86 ? -6.200 -2.783 -8.808 1.00 96.88 86 SER A CA 1
AT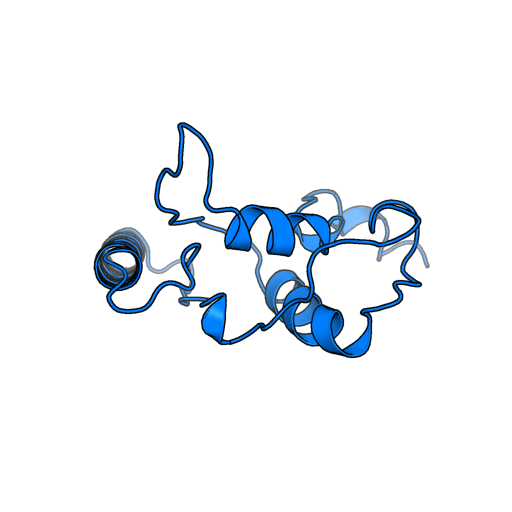OM 683 C C . SER A 1 86 ? -4.742 -3.016 -9.229 1.00 96.88 86 SER A C 1
ATOM 685 O O . SER A 1 86 ? -3.877 -3.201 -8.370 1.00 96.88 86 SER A O 1
ATOM 687 N N . SER A 1 87 ? -4.447 -2.892 -10.526 1.00 96.62 87 SER A N 1
ATOM 688 C CA . SER A 1 87 ? -3.084 -3.023 -11.062 1.00 96.62 87 SER A CA 1
ATOM 689 C C . SER A 1 87 ? -2.090 -2.065 -10.402 1.00 96.62 87 SER A C 1
ATOM 691 O O . SER A 1 87 ? -0.956 -2.454 -10.163 1.00 96.62 87 SER A O 1
ATOM 693 N N . ALA A 1 88 ? -2.526 -0.850 -10.049 1.00 96.81 88 ALA A N 1
ATOM 694 C CA . ALA A 1 88 ? -1.701 0.121 -9.332 1.00 96.81 88 ALA A CA 1
ATOM 695 C C . ALA A 1 88 ? -1.260 -0.404 -7.957 1.00 96.81 88 ALA A C 1
ATOM 697 O O . ALA A 1 88 ? -0.069 -0.409 -7.662 1.00 96.81 88 ALA A O 1
ATOM 698 N N . LEU A 1 89 ? -2.197 -0.927 -7.155 1.00 97.44 89 LEU A N 1
ATOM 699 C CA . LEU A 1 89 ? -1.856 -1.566 -5.883 1.00 97.44 89 LEU A CA 1
ATOM 700 C C . LEU A 1 89 ? -0.925 -2.761 -6.076 1.00 97.44 89 LEU A C 1
ATOM 702 O O . LEU A 1 89 ? 0.074 -2.858 -5.375 1.00 97.44 89 LEU A O 1
ATOM 706 N N . LYS A 1 90 ? -1.217 -3.656 -7.026 1.00 97.38 90 LYS A N 1
ATOM 707 C CA . LYS A 1 90 ? -0.346 -4.811 -7.275 1.00 97.38 90 LYS A CA 1
ATOM 708 C C . LYS A 1 90 ? 1.076 -4.373 -7.637 1.00 97.38 90 LYS A C 1
ATOM 710 O O . LYS A 1 90 ? 2.0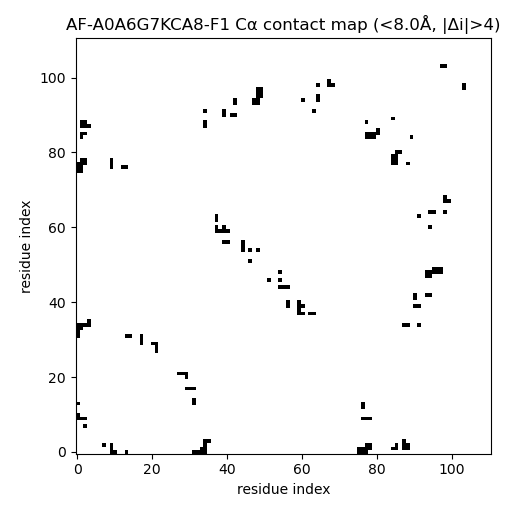20 -4.892 -7.059 1.00 97.38 90 LYS A O 1
ATOM 715 N N . ASN A 1 91 ? 1.201 -3.386 -8.522 1.00 97.25 91 ASN A N 1
ATOM 716 C CA . ASN A 1 91 ? 2.479 -2.810 -8.919 1.00 97.25 91 ASN A CA 1
ATOM 717 C C . ASN A 1 91 ? 3.236 -2.229 -7.720 1.00 97.25 91 ASN A C 1
ATOM 719 O O . ASN A 1 91 ? 4.409 -2.524 -7.536 1.00 97.25 91 ASN A O 1
ATOM 723 N N . ALA A 1 92 ? 2.559 -1.455 -6.868 1.00 97.12 92 ALA A N 1
ATOM 724 C CA . ALA A 1 92 ? 3.171 -0.894 -5.669 1.00 97.12 92 ALA A CA 1
ATOM 725 C C . ALA A 1 92 ? 3.673 -1.980 -4.706 1.00 97.12 92 ALA A C 1
ATOM 727 O O . ALA A 1 92 ? 4.771 -1.871 -4.164 1.00 97.12 92 ALA A O 1
ATOM 728 N N . LEU A 1 93 ? 2.903 -3.056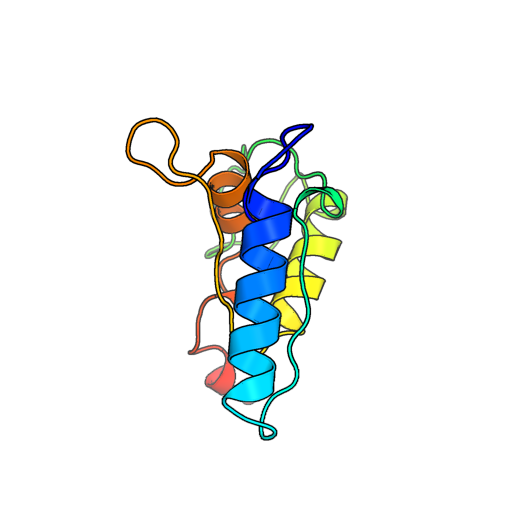 -4.533 1.00 95.88 93 LEU A N 1
ATOM 729 C CA . LEU A 1 93 ? 3.297 -4.187 -3.693 1.00 95.88 93 LEU A CA 1
ATOM 730 C C . LEU A 1 93 ? 4.451 -5.005 -4.290 1.00 95.88 93 LEU A C 1
ATOM 732 O O . LEU A 1 93 ? 5.189 -5.613 -3.529 1.00 95.88 93 LEU A O 1
ATOM 736 N N . ASP A 1 94 ? 4.653 -5.000 -5.609 1.00 95.38 94 ASP A N 1
ATOM 737 C CA . ASP A 1 94 ? 5.778 -5.706 -6.241 1.00 95.38 94 ASP A CA 1
ATOM 738 C C . ASP A 1 94 ? 7.137 -5.051 -5.958 1.00 95.38 94 ASP A C 1
ATOM 740 O O . ASP A 1 94 ? 8.163 -5.730 -5.982 1.00 95.38 94 ASP A O 1
ATOM 744 N N . TYR A 1 95 ? 7.149 -3.756 -5.630 1.00 94.88 95 TYR A N 1
ATOM 745 C CA . TYR A 1 95 ? 8.354 -3.001 -5.275 1.00 94.88 95 TYR A CA 1
ATOM 746 C C . TYR A 1 95 ? 8.768 -3.104 -3.803 1.00 94.88 95 TYR A C 1
ATOM 748 O O . TYR A 1 95 ? 9.832 -2.599 -3.436 1.00 94.88 95 TYR A O 1
ATOM 756 N N . VAL A 1 96 ? 7.957 -3.734 -2.955 1.00 91.94 96 VAL A N 1
ATOM 757 C CA . VAL A 1 96 ? 8.237 -3.895 -1.525 1.00 91.94 96 VAL A CA 1
ATOM 758 C C . VAL A 1 96 ? 8.142 -5.362 -1.137 1.00 91.94 96 VAL A C 1
ATOM 760 O O . VAL A 1 96 ? 7.317 -6.113 -1.644 1.00 91.94 96 VAL A O 1
ATOM 763 N N . TYR A 1 97 ? 9.004 -5.802 -0.228 1.00 87.62 97 TYR A N 1
ATOM 764 C CA . TYR A 1 97 ? 8.975 -7.189 0.240 1.00 87.62 97 TYR A CA 1
ATOM 765 C C . TYR A 1 97 ? 9.277 -7.256 1.721 1.00 87.62 97 TYR A C 1
ATOM 767 O O . TYR A 1 97 ? 8.471 -7.742 2.510 1.00 87.62 97 TYR A O 1
ATOM 775 N N . ASN A 1 98 ? 10.430 -6.734 2.130 1.00 79.19 98 ASN A N 1
ATOM 776 C CA . ASN A 1 98 ? 10.821 -6.762 3.531 1.00 79.19 98 ASN A CA 1
ATOM 777 C C . ASN A 1 98 ? 9.837 -5.943 4.384 1.00 79.19 98 ASN A C 1
ATOM 779 O O . ASN A 1 98 ? 9.582 -6.294 5.526 1.00 79.19 98 ASN A O 1
ATOM 783 N N . GLU A 1 99 ? 9.275 -4.871 3.833 1.00 82.31 99 GLU A N 1
ATOM 784 C CA . GLU A 1 99 ? 8.308 -3.948 4.445 1.00 82.31 99 GLU A CA 1
ATOM 785 C C . GLU A 1 99 ? 6.995 -4.622 4.832 1.00 82.31 99 GLU A C 1
ATOM 787 O O . GLU A 1 99 ? 6.397 -4.256 5.838 1.00 82.31 99 GLU A O 1
ATOM 792 N N . LEU A 1 100 ? 6.585 -5.637 4.076 1.00 79.62 100 LEU A N 1
ATOM 793 C CA . LEU A 1 100 ? 5.371 -6.409 4.336 1.00 79.62 100 LEU A CA 1
ATOM 794 C C . LEU A 1 100 ? 5.641 -7.654 5.191 1.00 79.62 100 LEU A C 1
ATOM 796 O O . LEU A 1 100 ? 4.706 -8.322 5.630 1.00 79.62 100 LEU A O 1
ATOM 800 N N . ASN A 1 101 ? 6.913 -7.986 5.427 1.00 75.94 101 ASN A N 1
ATOM 801 C CA . ASN A 1 101 ? 7.307 -9.176 6.164 1.00 75.94 101 ASN A CA 1
ATOM 802 C C . ASN A 1 101 ? 7.523 -8.872 7.650 1.00 75.94 101 ASN A C 1
ATOM 804 O O . ASN A 1 101 ? 8.523 -8.284 8.061 1.00 75.94 101 ASN A O 1
ATOM 808 N N . VAL A 1 102 ? 6.612 -9.396 8.470 1.00 59.59 102 VAL A N 1
ATOM 809 C CA . VAL A 1 102 ? 6.584 -9.269 9.940 1.00 59.59 102 VAL A CA 1
ATOM 810 C C . VAL A 1 102 ? 7.796 -9.886 10.657 1.00 59.59 102 VAL A C 1
ATOM 812 O O . VAL A 1 102 ? 8.046 -9.578 11.815 1.00 59.59 102 VAL A O 1
ATOM 815 N N . TYR A 1 103 ? 8.607 -10.706 9.978 1.00 55.56 103 TYR A N 1
ATOM 816 C CA . TYR A 1 103 ? 9.834 -11.301 10.537 1.00 55.56 103 TYR A CA 1
ATOM 817 C C . TYR A 1 103 ? 11.060 -10.363 10.500 1.00 55.56 103 TYR A C 1
ATOM 819 O O . TYR A 1 103 ? 12.189 -10.792 10.749 1.00 55.56 103 TYR A O 1
ATOM 827 N N . LYS A 1 104 ? 10.864 -9.073 10.190 1.00 52.12 104 LYS A N 1
ATOM 828 C CA . LYS A 1 104 ? 11.915 -8.037 10.161 1.00 52.12 104 LYS A CA 1
ATOM 829 C C . LYS A 1 104 ? 12.684 -7.890 11.485 1.00 52.12 104 LYS A C 1
ATOM 831 O O . LYS A 1 104 ? 13.828 -7.431 11.468 1.00 52.12 104 LYS A O 1
ATOM 836 N N . THR A 1 105 ? 12.097 -8.270 12.617 1.00 46.97 105 THR A N 1
ATOM 837 C CA . THR A 1 105 ? 12.609 -7.942 13.957 1.00 46.97 105 THR A CA 1
ATOM 838 C C . THR A 1 105 ? 13.891 -8.679 14.358 1.00 46.97 105 THR A C 1
ATOM 840 O O . THR A 1 105 ? 14.674 -8.123 15.122 1.00 46.97 105 THR A O 1
ATOM 843 N N . GLU A 1 106 ? 14.192 -9.863 13.815 1.00 45.81 106 GLU A N 1
ATOM 844 C CA . GLU A 1 106 ? 15.353 -10.644 14.290 1.00 45.81 106 GLU A CA 1
ATOM 845 C C . GLU A 1 106 ? 16.675 -10.336 13.566 1.00 45.81 106 GLU A C 1
ATOM 847 O O . GLU A 1 106 ? 17.753 -10.523 14.129 1.00 45.81 106 GLU A O 1
ATOM 852 N N . LYS A 1 107 ? 16.644 -9.826 12.327 1.00 45.00 107 LYS A N 1
ATOM 853 C CA . LYS A 1 107 ? 17.881 -9.615 11.546 1.00 45.00 107 LYS A CA 1
ATOM 854 C C . LYS A 1 107 ? 18.534 -8.242 11.712 1.00 45.00 107 LYS A C 1
ATOM 856 O O . LYS A 1 107 ? 19.683 -8.090 11.304 1.00 45.00 107 LYS A O 1
ATOM 861 N N . LYS A 1 108 ? 17.862 -7.259 12.323 1.00 45.16 108 LYS A N 1
ATOM 862 C CA . LYS A 1 108 ? 18.478 -5.953 12.640 1.00 45.16 108 LYS A CA 1
ATOM 863 C C . LYS A 1 108 ? 19.277 -5.946 13.952 1.00 45.16 108 LYS A C 1
ATOM 865 O O . LYS A 1 108 ? 20.065 -5.032 14.138 1.00 45.16 108 LYS A O 1
ATOM 870 N N . GLN A 1 109 ? 19.125 -6.948 14.826 1.00 38.44 109 GLN A N 1
ATOM 871 C CA . GLN A 1 109 ? 19.875 -7.031 16.094 1.00 38.44 109 GLN A CA 1
ATOM 872 C C . GLN A 1 109 ? 21.201 -7.811 16.006 1.00 38.44 109 GLN A C 1
ATOM 874 O O . GLN A 1 109 ? 21.966 -7.803 16.962 1.00 38.44 109 GLN A O 1
ATOM 879 N N . ASN A 1 110 ? 21.500 -8.452 14.869 1.00 36.75 110 ASN A N 1
ATOM 880 C CA . ASN A 1 110 ? 22.697 -9.289 14.687 1.00 36.75 110 ASN A CA 1
ATOM 881 C C . ASN A 1 110 ? 23.672 -8.750 13.621 1.00 36.75 110 ASN A C 1
ATOM 883 O O . ASN A 1 110 ? 24.340 -9.531 12.939 1.00 36.75 110 ASN A O 1
ATOM 887 N N . LYS A 1 111 ? 23.752 -7.428 13.452 1.00 37.91 111 LYS A N 1
ATOM 888 C CA . LYS A 1 111 ? 24.797 -6.773 12.655 1.00 37.91 111 LYS A CA 1
ATOM 889 C C . LYS A 1 111 ? 25.495 -5.694 13.460 1.00 37.91 111 LYS A C 1
ATOM 891 O O . LYS A 1 111 ? 24.771 -4.920 14.118 1.00 37.91 111 LYS A O 1
#

Organism: NCBI:txid1868794

InterPro domains:
  IPR005025 NADPH-dependent FMN reductase-like domain [PF03358] (1-100)
  IPR029039 Flavoprotein-like superfamily [G3DSA:3.40.50.360] (1-109)
  IPR029039 Flavoprotein-like superfamily [SSF52218] (2-100)
  IPR050712 NAD(P)H-dependent reductase [PTHR30543] (1-104)

pLDDT: mean 89.87, std 14.48, range [36.75, 98.38]

Nearest PDB structures (foldseek):
  3gfs-assembly1_I  TM=7.415E-01  e=4.489E-02  Bacillus subtilis
  2q62-assembly2_F  TM=7.644E-01  e=3.432E-01  Sinorhizobium meliloti
  8h4j-assembly4_F  TM=6.784E-01  e=4.218E+00  Klebsiella pneumoniae 30684/NJST258_2

Mean predicted aligned error: 5.21 Å

Sequence (111 aa):
MGSIREGRANEAVSNWVKEVAENYTSDAQFELVDLLDYPLPLFDEAASPAYTSDLKAKEQQQPWAEKMNELDGYIFVTPEYNHGVSSALKNALDYVYNELNVYKTEKKQNK

Secondary structure (DSSP, 8-state):
-----TT-THHHHHHHHHHHHHHH-SSS------GGGS-PPP---SS-TTT-S--TTHHHHHHHHHHHHT-S-------EETTEE-HHHHHHHHT-SGGG-GGGGTTSS--